Protein AF-A0A7J7QC15-F1 (afdb_monomer)

pLDDT: mean 82.68, std 16.4, range [40.5, 97.75]

Structure (mmCIF, N/CA/C/O back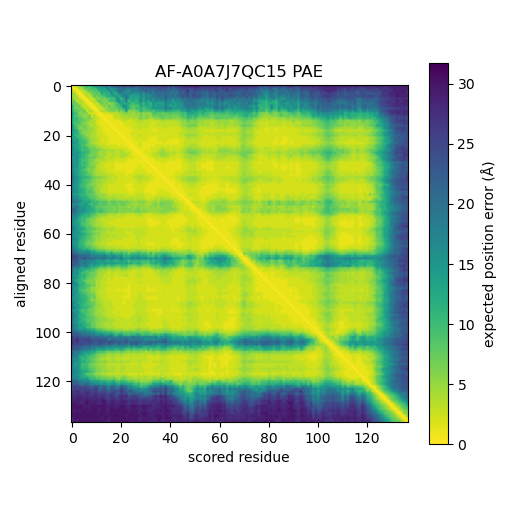bone):
data_AF-A0A7J7QC15-F1
#
_entry.id   AF-A0A7J7QC15-F1
#
loop_
_atom_site.group_PDB
_atom_site.id
_atom_site.type_symbol
_atom_site.label_atom_id
_atom_site.label_alt_id
_atom_site.label_comp_id
_atom_site.label_asym_id
_atom_site.label_entity_id
_atom_site.label_seq_id
_atom_site.pdbx_PDB_ins_code
_atom_site.Cartn_x
_atom_site.Cartn_y
_atom_site.Cartn_z
_atom_site.occupancy
_atom_site.B_iso_or_equiv
_atom_site.auth_seq_id
_atom_site.auth_comp_id
_atom_site.auth_asym_id
_atom_site.auth_atom_id
_atom_site.pdbx_PDB_model_num
ATOM 1 N N . MET A 1 1 ? 27.474 15.838 -19.235 1.00 55.75 1 MET A N 1
ATOM 2 C CA . MET A 1 1 ? 26.401 16.257 -18.312 1.00 55.75 1 MET A CA 1
ATOM 3 C C . MET A 1 1 ? 25.015 16.186 -18.951 1.00 55.75 1 MET A C 1
ATOM 5 O O . MET A 1 1 ? 24.322 15.242 -18.632 1.00 55.75 1 MET A O 1
ATOM 9 N N . LYS A 1 2 ? 24.629 17.023 -19.938 1.00 56.97 2 LYS A N 1
ATOM 10 C CA . LYS A 1 2 ? 23.263 16.965 -20.534 1.00 56.97 2 LYS A CA 1
ATOM 11 C C . LYS A 1 2 ? 22.820 15.598 -21.098 1.00 56.97 2 LYS A C 1
ATOM 13 O O . LYS A 1 2 ? 21.675 15.216 -20.922 1.00 56.97 2 LYS A O 1
ATOM 18 N N . LEU A 1 3 ? 23.717 14.856 -21.753 1.00 58.72 3 LEU A N 1
ATOM 19 C CA . LEU A 1 3 ? 23.387 13.553 -22.359 1.00 58.72 3 LEU A CA 1
ATOM 20 C C . LEU A 1 3 ? 23.114 12.440 -21.329 1.00 58.72 3 LEU A C 1
ATOM 22 O O . LEU A 1 3 ? 22.339 11.530 -21.604 1.00 58.72 3 LEU A O 1
ATOM 26 N N . GLU A 1 4 ? 23.744 12.501 -20.153 1.00 57.19 4 GLU A N 1
ATOM 27 C CA . GLU A 1 4 ? 23.549 11.506 -19.087 1.00 57.19 4 GLU A CA 1
ATOM 28 C C . GLU A 1 4 ? 22.229 11.746 -18.350 1.00 57.19 4 GLU A C 1
ATOM 30 O O . GLU A 1 4 ? 21.531 10.793 -18.006 1.00 57.19 4 GLU A O 1
ATOM 35 N N . ASP A 1 5 ? 21.856 13.014 -18.171 1.00 63.44 5 ASP A N 1
ATOM 36 C CA . ASP A 1 5 ? 20.593 13.409 -17.547 1.00 63.44 5 ASP A CA 1
ATOM 37 C C . ASP A 1 5 ? 19.388 13.044 -18.431 1.00 63.44 5 ASP A C 1
ATOM 39 O O . ASP A 1 5 ? 18.396 12.505 -17.939 1.00 63.44 5 ASP A O 1
ATOM 43 N N . ASP A 1 6 ? 19.497 13.238 -19.750 1.00 60.56 6 ASP A N 1
ATOM 44 C CA . ASP A 1 6 ? 18.448 12.863 -20.708 1.00 60.56 6 ASP A CA 1
ATOM 45 C C . ASP A 1 6 ? 18.224 11.341 -20.779 1.00 60.56 6 ASP A C 1
ATOM 47 O O . ASP A 1 6 ? 17.083 10.891 -20.925 1.00 60.56 6 ASP A O 1
ATOM 51 N N . ASN A 1 7 ? 19.285 10.534 -20.653 1.00 61.94 7 ASN A N 1
ATOM 52 C CA . ASN A 1 7 ? 19.161 9.075 -20.588 1.00 61.94 7 ASN A CA 1
ATOM 53 C C . ASN A 1 7 ? 18.510 8.622 -19.274 1.00 61.94 7 ASN A C 1
ATOM 55 O O . ASN A 1 7 ? 17.552 7.853 -19.319 1.00 61.94 7 ASN A O 1
ATOM 59 N N . LYS A 1 8 ? 18.924 9.173 -18.124 1.00 65.44 8 LYS A N 1
ATOM 60 C CA . LYS A 1 8 ? 18.290 8.875 -16.825 1.00 65.44 8 LYS A CA 1
ATOM 61 C C . LYS A 1 8 ? 16.797 9.210 -16.814 1.00 65.44 8 LYS A C 1
ATOM 63 O O . LYS A 1 8 ? 15.992 8.433 -16.305 1.00 65.44 8 LYS A O 1
ATOM 68 N N . LEU A 1 9 ? 16.408 10.337 -17.413 1.00 66.38 9 LEU A N 1
ATOM 69 C CA . LEU A 1 9 ? 15.003 10.742 -17.531 1.00 66.38 9 LEU A CA 1
ATOM 70 C C . LEU A 1 9 ? 14.189 9.799 -18.432 1.00 66.38 9 LEU A C 1
ATOM 72 O O . LEU A 1 9 ? 13.021 9.528 -18.142 1.00 66.38 9 LEU A O 1
ATOM 76 N N . LYS A 1 10 ? 14.776 9.296 -19.525 1.00 69.31 10 LYS A N 1
ATOM 77 C CA . LYS A 1 10 ? 14.133 8.296 -20.397 1.00 69.31 10 LYS A CA 1
ATOM 78 C C . LYS A 1 10 ? 13.965 6.951 -19.698 1.00 69.31 10 LYS A C 1
ATOM 80 O O . LYS A 1 10 ? 12.897 6.348 -19.822 1.00 69.31 10 LYS A O 1
ATOM 85 N N . ASP A 1 11 ? 14.969 6.517 -18.947 1.00 75.88 11 ASP A N 1
ATOM 86 C CA . ASP A 1 11 ? 14.922 5.267 -18.188 1.00 75.88 11 ASP A CA 1
ATOM 87 C C . ASP A 1 11 ? 13.858 5.341 -17.089 1.00 75.88 11 ASP A C 1
ATOM 89 O O . ASP A 1 11 ? 13.023 4.446 -16.971 1.00 75.88 11 ASP A O 1
ATOM 93 N N . GLN A 1 12 ? 13.787 6.463 -16.367 1.00 77.62 12 GLN A N 1
ATOM 94 C CA . GLN A 1 12 ? 12.780 6.672 -15.328 1.00 77.62 12 GLN A CA 1
ATOM 95 C C . GLN A 1 12 ? 11.351 6.666 -15.885 1.00 77.62 12 GLN A C 1
ATOM 97 O O . GLN A 1 12 ? 10.494 5.955 -15.367 1.00 77.62 12 GLN A O 1
ATOM 102 N N . ARG A 1 13 ? 11.104 7.370 -16.998 1.00 82.06 13 ARG A N 1
ATOM 103 C CA . ARG A 1 13 ? 9.798 7.327 -17.683 1.00 82.06 13 ARG A CA 1
ATOM 104 C C . ARG A 1 13 ? 9.441 5.924 -18.166 1.00 82.06 13 ARG A C 1
ATOM 106 O O . ARG A 1 13 ? 8.275 5.544 -18.142 1.00 82.06 13 ARG A O 1
ATOM 113 N N . SER A 1 14 ? 10.429 5.163 -18.627 1.00 84.81 14 SER A N 1
ATOM 114 C CA . SER A 1 14 ? 10.217 3.789 -19.086 1.00 84.81 14 SER A CA 1
ATOM 115 C C . SER A 1 14 ? 9.828 2.872 -17.926 1.00 84.81 14 SER A C 1
ATOM 117 O O . SER A 1 14 ? 8.877 2.104 -18.059 1.00 84.81 14 SER A O 1
ATOM 119 N N . LEU A 1 15 ? 10.485 3.009 -16.772 1.00 84.50 15 LEU A N 1
ATOM 120 C CA . LEU A 1 15 ? 10.129 2.285 -15.549 1.00 84.50 15 LEU A CA 1
ATOM 121 C C . LEU A 1 15 ? 8.732 2.663 -15.049 1.00 84.50 15 LEU A C 1
ATOM 123 O O . LEU A 1 15 ? 7.936 1.775 -14.750 1.00 84.50 15 LEU A O 1
ATOM 127 N N . ASP A 1 16 ? 8.388 3.950 -15.035 1.00 90.00 16 ASP A N 1
ATOM 128 C CA . ASP A 1 16 ? 7.048 4.405 -14.644 1.00 90.00 16 ASP A CA 1
ATOM 129 C C . ASP A 1 16 ? 5.958 3.821 -15.548 1.00 90.00 16 ASP A C 1
ATOM 131 O O . ASP A 1 16 ? 4.922 3.370 -15.059 1.00 90.00 16 ASP A O 1
ATOM 135 N N . ASN A 1 17 ? 6.203 3.746 -16.858 1.00 92.06 17 ASN A N 1
ATOM 136 C CA . ASN A 1 17 ? 5.271 3.120 -17.796 1.00 92.06 17 ASN A CA 1
ATOM 137 C C . ASN A 1 17 ? 5.069 1.625 -17.505 1.00 92.06 17 ASN A C 1
ATOM 139 O O . ASN A 1 17 ? 3.941 1.132 -17.592 1.00 92.06 17 ASN A O 1
ATOM 143 N N . ILE A 1 18 ? 6.136 0.902 -17.148 1.00 93.00 18 ILE A N 1
ATOM 144 C CA . ILE A 1 18 ? 6.043 -0.513 -16.761 1.00 93.00 18 ILE A CA 1
ATOM 145 C C . ILE A 1 18 ? 5.254 -0.647 -15.455 1.00 93.00 18 ILE A C 1
ATOM 147 O O . ILE A 1 18 ? 4.314 -1.436 -15.408 1.00 93.00 18 ILE A O 1
ATOM 151 N N . ARG A 1 19 ? 5.566 0.152 -14.426 1.00 95.06 19 ARG A N 1
ATOM 152 C CA . ARG A 1 19 ? 4.833 0.154 -13.146 1.00 95.06 19 ARG A CA 1
ATOM 153 C C . ARG A 1 19 ? 3.339 0.389 -13.365 1.00 95.06 19 ARG A C 1
ATOM 155 O O . ARG A 1 19 ? 2.517 -0.407 -12.916 1.00 95.06 19 ARG A O 1
ATOM 162 N N . ILE A 1 20 ? 2.985 1.412 -14.145 1.00 95.12 20 ILE A N 1
ATOM 163 C CA . ILE A 1 20 ? 1.588 1.767 -14.435 1.00 95.12 20 ILE A CA 1
ATOM 164 C C . ILE A 1 20 ? 0.847 0.624 -15.138 1.00 95.12 20 ILE A C 1
ATOM 166 O O . ILE A 1 20 ? -0.333 0.406 -14.848 1.00 95.12 20 ILE A O 1
ATOM 170 N N . LYS A 1 21 ? 1.516 -0.128 -16.024 1.00 94.62 21 LYS A N 1
ATOM 171 C CA . LYS A 1 21 ? 0.928 -1.300 -16.698 1.00 94.62 21 LYS A CA 1
ATOM 172 C C . LYS A 1 21 ? 0.456 -2.365 -15.701 1.00 94.62 21 LYS A C 1
ATOM 174 O O . LYS A 1 21 ? -0.563 -2.999 -15.955 1.00 94.62 21 LYS A O 1
ATOM 179 N N . TYR A 1 22 ? 1.158 -2.519 -14.582 1.00 95.62 22 TYR A N 1
ATOM 180 C CA . TYR A 1 22 ? 0.811 -3.442 -13.497 1.00 95.62 22 TYR A CA 1
ATOM 181 C C . TYR A 1 22 ? 0.036 -2.766 -12.357 1.00 95.62 22 TYR A C 1
ATOM 183 O O . TYR A 1 22 ? -0.077 -3.315 -11.270 1.00 95.62 22 TYR A O 1
ATOM 191 N N . GLY A 1 23 ? -0.496 -1.559 -12.579 1.00 96.69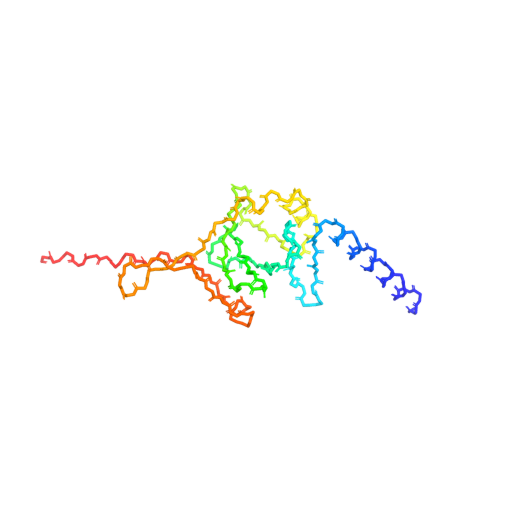 23 GLY A N 1
ATOM 192 C CA . GLY A 1 23 ? -1.270 -0.854 -11.560 1.00 96.69 23 GLY A CA 1
ATOM 193 C C . GLY A 1 23 ? -0.433 -0.324 -10.396 1.00 96.69 23 GLY A C 1
ATOM 194 O O . GLY A 1 23 ? -0.991 -0.053 -9.343 1.00 96.69 23 GLY A O 1
ATOM 195 N N . ILE A 1 24 ? 0.873 -0.137 -10.574 1.00 97.31 24 ILE A N 1
ATOM 196 C CA . ILE A 1 24 ? 1.784 0.389 -9.554 1.00 97.31 24 ILE A CA 1
ATOM 197 C C . ILE A 1 24 ? 2.146 1.837 -9.902 1.00 97.31 24 ILE A C 1
ATOM 199 O O . ILE A 1 24 ? 2.427 2.177 -11.054 1.00 97.31 24 ILE A O 1
ATOM 203 N N . LYS A 1 25 ? 2.162 2.711 -8.898 1.00 95.56 25 LYS A N 1
ATOM 204 C CA . LYS A 1 25 ? 2.709 4.070 -8.977 1.00 95.56 25 LYS A CA 1
ATOM 205 C C . LYS A 1 25 ? 3.712 4.282 -7.863 1.00 95.56 25 LYS A C 1
ATOM 207 O O . LYS A 1 25 ? 3.519 3.787 -6.757 1.00 95.56 25 LYS A O 1
ATOM 212 N N . ARG A 1 26 ? 4.738 5.080 -8.149 1.00 92.00 26 ARG A N 1
ATOM 213 C CA . ARG A 1 26 ? 5.686 5.555 -7.149 1.00 92.00 26 ARG A CA 1
ATOM 214 C C . ARG A 1 26 ? 5.758 7.078 -7.176 1.00 92.00 26 ARG A C 1
ATOM 216 O O . ARG A 1 26 ? 5.940 7.670 -8.237 1.00 92.00 26 ARG A O 1
ATOM 223 N N . GLY A 1 27 ? 5.579 7.699 -6.017 1.00 88.25 27 GLY A N 1
ATOM 224 C CA . GLY A 1 27 ? 5.768 9.130 -5.827 1.00 88.25 27 GLY A CA 1
ATOM 225 C C . GLY A 1 27 ? 7.246 9.516 -5.867 1.00 88.25 27 GLY A C 1
ATOM 226 O O . GLY A 1 27 ? 8.136 8.683 -5.693 1.00 88.25 27 GLY A O 1
ATOM 227 N N . LEU A 1 28 ? 7.521 10.807 -6.055 1.00 85.44 28 LEU A N 1
ATOM 228 C CA . LEU A 1 28 ? 8.884 11.349 -5.953 1.00 85.44 28 LEU A CA 1
ATOM 229 C C . LEU A 1 28 ? 9.466 11.212 -4.536 1.00 85.44 28 LEU A C 1
ATOM 231 O O . LEU A 1 28 ? 10.679 11.227 -4.363 1.00 85.44 28 LEU A O 1
ATOM 235 N N . ASP A 1 29 ? 8.597 11.061 -3.539 1.00 86.44 29 ASP A N 1
ATOM 236 C CA . ASP A 1 29 ? 8.915 10.780 -2.139 1.00 86.44 29 ASP A CA 1
ATOM 237 C C . ASP A 1 29 ? 9.122 9.280 -1.854 1.00 86.44 29 ASP A C 1
ATOM 239 O O . ASP A 1 29 ? 9.279 8.885 -0.702 1.00 86.44 29 ASP A O 1
ATOM 243 N N . GLY A 1 30 ? 9.113 8.435 -2.892 1.00 87.94 30 GLY A N 1
ATOM 244 C CA . GLY A 1 30 ? 9.299 6.989 -2.783 1.00 87.94 30 GLY A CA 1
ATOM 245 C C . GLY A 1 30 ? 8.046 6.216 -2.372 1.00 87.94 30 GLY A C 1
ATOM 246 O O . GLY A 1 30 ? 8.097 4.990 -2.316 1.00 87.94 30 GLY A O 1
ATOM 247 N N . ARG A 1 31 ? 6.914 6.887 -2.125 1.00 92.31 31 ARG A N 1
ATOM 248 C CA . ARG A 1 31 ? 5.679 6.220 -1.692 1.00 92.31 31 ARG A CA 1
ATOM 249 C C . ARG A 1 31 ? 5.041 5.431 -2.818 1.00 92.31 31 ARG A C 1
ATOM 251 O O . ARG A 1 31 ? 4.998 5.890 -3.958 1.00 92.31 31 ARG A O 1
ATOM 258 N N . VAL A 1 32 ? 4.501 4.268 -2.482 1.00 95.38 32 VAL A N 1
ATOM 259 C CA . VAL A 1 32 ? 3.886 3.359 -3.446 1.00 95.38 32 VAL A CA 1
ATOM 260 C C . VAL A 1 32 ? 2.369 3.482 -3.386 1.00 95.38 32 VAL A C 1
ATOM 262 O O . VAL A 1 32 ? 1.777 3.609 -2.313 1.00 95.38 32 VAL A O 1
ATOM 265 N N . GLN A 1 33 ? 1.735 3.446 -4.553 1.00 97.31 33 GLN A N 1
ATOM 266 C CA . GLN A 1 33 ? 0.292 3.301 -4.678 1.00 97.31 33 GLN A CA 1
ATOM 267 C C . GLN A 1 33 ? -0.035 2.138 -5.606 1.00 97.31 33 GLN A C 1
ATOM 269 O O . GLN A 1 33 ? 0.618 1.963 -6.638 1.00 97.31 33 GLN A O 1
ATOM 274 N N . LEU A 1 34 ? -1.081 1.392 -5.267 1.00 97.62 34 LEU A N 1
ATOM 275 C CA . LEU A 1 34 ? -1.599 0.293 -6.076 1.00 97.62 34 LEU A CA 1
ATOM 276 C C . LEU A 1 34 ? -2.973 0.650 -6.625 1.00 97.62 34 LEU A C 1
ATOM 278 O O . LEU A 1 34 ? -3.747 1.367 -5.991 1.00 97.62 34 LEU A O 1
ATOM 282 N N . ARG A 1 35 ? -3.284 0.161 -7.818 1.00 97.75 35 ARG A N 1
ATOM 283 C CA . ARG A 1 35 ? -4.583 0.344 -8.453 1.00 97.75 35 ARG A CA 1
ATOM 284 C C . ARG A 1 35 ? -5.445 -0.883 -8.202 1.00 97.75 35 ARG A C 1
ATOM 286 O O . ARG A 1 35 ? -5.115 -1.966 -8.671 1.00 97.75 35 ARG A O 1
ATOM 293 N N . ARG A 1 36 ? -6.575 -0.696 -7.527 1.00 96.62 36 ARG A N 1
ATOM 294 C CA . ARG A 1 36 ? -7.602 -1.733 -7.362 1.00 96.62 36 ARG A CA 1
ATOM 295 C C . ARG A 1 36 ? -8.235 -2.090 -8.702 1.00 96.62 36 ARG A C 1
ATOM 297 O O . ARG A 1 36 ? -8.245 -1.265 -9.626 1.00 96.62 36 ARG A O 1
ATOM 304 N N . ARG A 1 37 ? -8.883 -3.256 -8.787 1.00 95.25 37 ARG A N 1
ATOM 305 C CA . ARG A 1 37 ? -9.682 -3.647 -9.967 1.00 95.25 37 ARG A CA 1
ATOM 306 C C . ARG A 1 37 ? -10.818 -2.662 -10.256 1.00 95.25 37 ARG A C 1
ATOM 308 O O . ARG A 1 37 ? -11.149 -2.428 -11.414 1.00 95.25 37 ARG A O 1
ATOM 315 N N . SER A 1 38 ? -11.350 -2.006 -9.222 1.00 94.50 38 SER A N 1
ATOM 316 C CA . SER A 1 38 ? -12.330 -0.911 -9.339 1.00 94.50 38 SER A CA 1
ATOM 317 C C . SER A 1 38 ? -11.778 0.356 -10.017 1.00 94.50 38 SER A C 1
ATOM 319 O O . SER A 1 38 ? -12.538 1.252 -10.386 1.00 94.50 38 SER A O 1
ATOM 321 N N . GLY A 1 39 ? -10.455 0.458 -10.165 1.00 94.31 39 GLY A N 1
ATOM 322 C CA . GLY A 1 39 ? -9.753 1.604 -10.723 1.00 94.31 39 GLY A CA 1
ATOM 323 C C . GLY A 1 39 ? -9.345 2.667 -9.701 1.00 94.31 39 GLY A C 1
ATOM 324 O O . GLY A 1 39 ? -8.634 3.596 -10.101 1.00 94.31 39 GLY A O 1
ATOM 325 N N . THR A 1 40 ? -9.749 2.547 -8.428 1.00 95.44 40 THR A N 1
ATOM 326 C CA . THR A 1 40 ? -9.282 3.429 -7.345 1.00 95.44 40 THR A CA 1
ATOM 327 C C . THR A 1 40 ? -7.835 3.123 -6.971 1.00 95.44 40 THR A C 1
ATOM 329 O O . THR A 1 40 ? -7.338 2.018 -7.187 1.00 95.44 40 THR A O 1
ATOM 332 N N . TRP A 1 41 ? -7.140 4.128 -6.441 1.00 96.94 41 TRP A N 1
ATOM 333 C CA . TRP A 1 41 ? -5.772 3.972 -5.956 1.00 96.94 41 TRP A CA 1
ATOM 334 C C . TRP A 1 41 ? -5.774 3.795 -4.441 1.00 96.94 41 TRP A C 1
ATOM 336 O O . TRP A 1 41 ? -6.533 4.467 -3.738 1.00 96.94 41 TRP A O 1
ATOM 346 N N . VAL A 1 42 ? -4.914 2.916 -3.947 1.00 97.12 42 VAL A N 1
ATOM 347 C CA . VAL A 1 42 ? -4.647 2.725 -2.522 1.00 97.12 42 VAL A CA 1
ATOM 348 C C . VAL A 1 42 ? -3.198 3.103 -2.249 1.00 97.12 42 VAL A C 1
ATOM 350 O O . VAL A 1 42 ? -2.315 2.771 -3.039 1.00 97.12 42 VAL A O 1
ATOM 353 N N . SER A 1 43 ? -2.948 3.827 -1.164 1.00 97.00 43 SER A N 1
ATOM 354 C CA . SER A 1 43 ? -1.587 4.112 -0.702 1.00 97.00 43 SER A CA 1
ATOM 355 C C . SER A 1 43 ? -1.062 2.922 0.090 1.00 97.00 43 SER A C 1
ATOM 357 O O . SER A 1 43 ? -1.809 2.362 0.886 1.00 97.00 43 SER A O 1
ATOM 359 N N . VAL A 1 44 ? 0.206 2.564 -0.108 1.00 95.50 44 VAL A N 1
ATOM 360 C CA . VAL A 1 44 ? 0.848 1.409 0.534 1.00 95.50 44 VAL A CA 1
ATOM 361 C C . VAL A 1 44 ? 1.971 1.868 1.448 1.00 95.50 44 VAL A C 1
ATOM 363 O O . VAL A 1 44 ? 2.745 2.765 1.100 1.00 95.50 44 VAL A O 1
ATOM 366 N N . ARG A 1 45 ? 2.081 1.223 2.605 1.00 92.12 45 ARG A N 1
ATOM 367 C CA . ARG A 1 45 ? 3.214 1.364 3.521 1.00 92.12 45 ARG A CA 1
ATOM 368 C C . ARG A 1 45 ? 3.465 0.057 4.260 1.00 92.12 45 ARG A C 1
ATOM 370 O O . ARG A 1 45 ? 2.579 -0.783 4.354 1.00 92.12 45 ARG A O 1
ATOM 377 N N . LEU A 1 46 ? 4.653 -0.066 4.832 1.00 90.06 46 LEU A N 1
ATOM 378 C CA . LEU A 1 46 ? 4.935 -1.103 5.817 1.00 90.06 46 LEU A CA 1
ATOM 379 C C . LEU A 1 46 ? 4.340 -0.702 7.172 1.00 90.06 46 LEU A C 1
ATOM 381 O O . LEU A 1 46 ? 4.297 0.494 7.514 1.00 90.06 46 LEU A O 1
ATOM 385 N N . ASP A 1 47 ? 3.887 -1.696 7.925 1.00 85.81 47 ASP A N 1
ATOM 386 C CA . ASP A 1 47 ? 3.729 -1.559 9.367 1.00 85.81 47 ASP A CA 1
ATOM 387 C C . ASP A 1 47 ? 5.134 -1.569 9.999 1.00 85.81 47 ASP A C 1
ATOM 389 O O . ASP A 1 47 ? 5.973 -2.401 9.651 1.00 85.81 47 ASP A O 1
ATOM 393 N N . MET A 1 48 ? 5.441 -0.586 10.850 1.00 81.31 48 MET A N 1
ATOM 394 C CA . MET A 1 48 ? 6.777 -0.475 11.455 1.00 81.31 48 MET A CA 1
ATOM 395 C C . MET A 1 48 ? 6.907 -1.299 12.741 1.00 81.31 48 MET A C 1
ATOM 397 O O . MET A 1 48 ? 8.020 -1.445 13.246 1.00 81.31 48 MET A O 1
ATOM 401 N N . GLU A 1 49 ? 5.801 -1.815 13.278 1.00 81.69 49 GLU A N 1
ATOM 402 C CA . GLU A 1 49 ? 5.765 -2.632 14.493 1.00 81.69 49 GLU A CA 1
ATOM 403 C C . GLU A 1 49 ? 5.704 -4.128 14.173 1.00 81.69 49 GLU A C 1
ATOM 405 O O . GLU A 1 49 ? 6.298 -4.923 14.904 1.00 81.69 49 GLU A O 1
ATOM 410 N N . VAL A 1 50 ? 5.062 -4.512 13.062 1.00 80.69 50 VAL A N 1
ATOM 411 C CA . VAL A 1 50 ? 4.933 -5.919 12.648 1.00 80.69 50 VAL A CA 1
ATOM 412 C C . VAL A 1 50 ? 5.717 -6.214 11.366 1.00 80.69 50 VAL A C 1
ATOM 414 O O . VAL A 1 50 ? 5.325 -5.785 10.278 1.00 80.69 50 VAL A O 1
ATOM 417 N N . PRO A 1 51 ? 6.821 -6.983 11.459 1.00 80.44 51 PRO A N 1
ATOM 418 C CA . PRO A 1 51 ? 7.587 -7.409 10.295 1.00 80.44 51 PRO A CA 1
ATOM 419 C C . PRO A 1 51 ? 6.720 -8.161 9.282 1.00 80.44 51 PRO A C 1
ATOM 421 O O . PRO A 1 51 ? 5.972 -9.065 9.641 1.00 80.44 51 PRO A O 1
ATOM 424 N N . GLY A 1 52 ? 6.840 -7.794 8.006 1.00 80.94 52 GLY A N 1
ATOM 425 C CA . GLY A 1 52 ? 6.088 -8.425 6.918 1.00 80.94 52 GLY A CA 1
ATOM 426 C C . GLY A 1 52 ? 4.625 -7.982 6.797 1.00 80.94 52 GLY A C 1
ATOM 427 O O . GLY A 1 52 ? 3.973 -8.380 5.831 1.00 80.94 52 GLY A O 1
ATOM 428 N N . ALA A 1 53 ? 4.111 -7.140 7.701 1.00 88.12 53 ALA A N 1
ATOM 429 C CA . ALA A 1 53 ? 2.776 -6.565 7.574 1.00 88.12 53 ALA A CA 1
ATOM 430 C C . ALA A 1 53 ? 2.787 -5.294 6.715 1.00 88.12 53 ALA A C 1
ATOM 432 O O . ALA A 1 53 ? 3.647 -4.411 6.826 1.00 88.12 53 ALA A O 1
ATOM 433 N N . ILE A 1 54 ? 1.794 -5.204 5.838 1.00 92.44 54 ILE A N 1
ATOM 434 C CA . ILE A 1 54 ? 1.598 -4.098 4.908 1.00 92.44 54 ILE A CA 1
ATOM 435 C C . ILE A 1 54 ? 0.259 -3.449 5.209 1.00 92.44 54 ILE A C 1
ATOM 437 O O . ILE A 1 54 ? -0.753 -4.125 5.358 1.00 92.44 54 ILE A O 1
ATOM 441 N N . LEU A 1 55 ? 0.245 -2.121 5.250 1.00 94.44 55 LEU A N 1
ATOM 442 C CA . LEU A 1 55 ? -0.975 -1.342 5.393 1.00 94.44 55 LEU A CA 1
ATOM 443 C C . LEU A 1 55 ? -1.338 -0.705 4.055 1.00 94.44 55 LEU A C 1
ATOM 445 O O . LEU A 1 55 ? -0.486 -0.124 3.368 1.00 94.44 55 LEU A O 1
ATOM 449 N N . LEU A 1 56 ? -2.623 -0.761 3.718 1.00 96.19 56 LEU A N 1
ATOM 450 C CA . LEU A 1 56 ? -3.199 -0.149 2.528 1.00 96.19 56 LEU A CA 1
ATOM 451 C C . LEU A 1 56 ? -4.303 0.825 2.925 1.00 96.19 56 LEU A C 1
ATOM 453 O O . LEU A 1 56 ? -5.167 0.491 3.728 1.00 96.19 56 LEU A O 1
ATOM 457 N N . ARG A 1 57 ? -4.306 2.022 2.336 1.00 97.25 57 ARG A N 1
ATOM 458 C CA . ARG A 1 57 ? -5.332 3.047 2.582 1.00 97.25 57 ARG A CA 1
ATOM 459 C C . ARG A 1 57 ? -6.030 3.436 1.294 1.00 97.25 57 ARG A C 1
ATOM 461 O O . ARG A 1 57 ? -5.392 3.954 0.375 1.00 97.25 57 ARG A O 1
ATOM 468 N N . ASP A 1 58 ? -7.340 3.230 1.232 1.00 96.94 58 ASP A N 1
ATOM 469 C CA . ASP A 1 58 ? -8.145 3.592 0.066 1.00 96.94 58 ASP A CA 1
ATOM 470 C C . ASP A 1 58 ? -8.264 5.114 -0.065 1.00 96.94 58 ASP A C 1
ATOM 472 O O . ASP A 1 58 ? -8.697 5.811 0.852 1.00 96.94 58 ASP A O 1
ATOM 476 N N . SER A 1 59 ? -7.854 5.652 -1.217 1.00 94.69 59 SER A N 1
ATOM 477 C CA . SER A 1 59 ? -7.854 7.102 -1.447 1.00 94.69 59 SER A CA 1
ATOM 478 C C . SER A 1 59 ? -9.249 7.725 -1.487 1.00 94.69 59 SER A C 1
ATOM 480 O O . SER A 1 59 ? -9.368 8.936 -1.299 1.00 94.69 59 SER A O 1
ATOM 482 N N . LYS A 1 60 ? -10.290 6.926 -1.739 1.00 95.19 60 LYS A N 1
ATOM 483 C CA . LYS A 1 60 ? -11.672 7.388 -1.871 1.00 95.19 60 LYS A CA 1
ATOM 484 C C . LYS A 1 60 ? -12.469 7.192 -0.587 1.00 95.19 60 LYS A C 1
ATOM 486 O O . LYS A 1 60 ? -13.246 8.076 -0.240 1.00 95.19 60 LYS A O 1
ATOM 491 N N . THR A 1 61 ? -12.337 6.041 0.071 1.00 95.88 61 THR A N 1
ATOM 492 C CA . THR A 1 61 ? -13.123 5.723 1.281 1.00 95.88 61 THR A CA 1
ATOM 493 C C . THR A 1 61 ? -12.376 5.983 2.582 1.00 95.88 61 THR A C 1
ATOM 495 O O . THR A 1 61 ? -12.989 5.918 3.645 1.00 95.88 61 THR A O 1
ATOM 498 N N . GLU A 1 62 ? -11.073 6.263 2.500 1.00 96.50 62 GLU A N 1
ATOM 499 C CA . GLU A 1 62 ? -10.157 6.454 3.632 1.00 96.50 62 GLU A CA 1
ATOM 500 C C . GLU A 1 62 ? -9.958 5.214 4.510 1.00 96.50 62 GLU A C 1
ATOM 502 O O . GLU A 1 62 ? -9.202 5.263 5.475 1.00 96.50 62 GLU A O 1
ATOM 507 N N . GLN A 1 63 ? -10.604 4.103 4.160 1.00 96.50 63 GLN A N 1
ATOM 508 C CA . GLN A 1 63 ? -10.533 2.842 4.880 1.00 96.50 63 GLN A CA 1
ATOM 509 C C . GLN A 1 63 ? -9.134 2.239 4.811 1.00 96.50 63 GLN A C 1
ATOM 511 O O . GLN A 1 63 ? -8.490 2.264 3.754 1.00 96.50 63 GLN A O 1
ATOM 516 N N . VAL A 1 64 ? -8.709 1.669 5.934 1.00 95.75 64 VAL A N 1
ATOM 517 C CA . VAL A 1 64 ? -7.424 0.996 6.080 1.00 95.75 64 VAL A CA 1
ATOM 518 C C . VAL A 1 64 ? -7.618 -0.518 6.090 1.00 95.75 64 VAL A C 1
ATOM 520 O O . VAL A 1 64 ? -8.589 -1.050 6.637 1.00 95.75 64 VAL A O 1
ATOM 523 N N . TYR A 1 65 ? -6.678 -1.193 5.446 1.00 95.56 65 TYR A N 1
ATOM 524 C CA . TYR A 1 65 ? -6.598 -2.636 5.320 1.00 95.56 65 TYR A CA 1
ATOM 525 C C . TYR A 1 65 ? -5.184 -3.089 5.685 1.00 95.56 65 TYR A C 1
ATOM 527 O O . TYR A 1 65 ? -4.219 -2.357 5.448 1.00 95.56 65 TYR A O 1
ATOM 535 N N . ALA A 1 66 ? -5.075 -4.290 6.231 1.00 93.44 66 ALA A N 1
ATOM 536 C CA . ALA A 1 66 ? -3.831 -5.014 6.409 1.00 93.44 66 ALA A CA 1
ATOM 537 C C . ALA A 1 66 ? -3.674 -6.053 5.293 1.00 93.44 66 ALA A C 1
ATOM 539 O O . ALA A 1 66 ? -4.654 -6.600 4.787 1.00 93.44 66 ALA A O 1
ATOM 540 N N . LEU A 1 67 ? -2.431 -6.320 4.927 1.00 92.06 67 LEU A N 1
ATOM 541 C CA . LEU A 1 67 ? -2.024 -7.435 4.091 1.00 92.06 67 LEU A CA 1
ATOM 542 C C . LEU A 1 67 ? -0.824 -8.083 4.775 1.00 92.06 67 LEU A C 1
ATOM 544 O O . LEU A 1 67 ? 0.208 -7.437 4.974 1.00 92.06 67 LEU A O 1
ATOM 548 N N . GLU A 1 68 ? -0.979 -9.341 5.157 1.00 84.75 68 GLU A N 1
ATOM 549 C CA . GLU A 1 68 ? 0.088 -10.125 5.767 1.00 84.75 68 GLU A CA 1
ATOM 550 C C . GLU A 1 68 ? 0.879 -10.842 4.677 1.00 84.75 68 GLU A C 1
ATOM 552 O O . GLU A 1 68 ? 0.325 -11.290 3.673 1.00 84.75 68 GLU A O 1
ATOM 557 N N . THR A 1 69 ? 2.197 -10.918 4.845 1.00 79.94 69 THR A N 1
ATOM 558 C CA . THR A 1 69 ? 3.050 -11.671 3.927 1.00 79.94 69 THR A CA 1
ATOM 559 C C . THR A 1 69 ? 3.539 -12.934 4.621 1.00 79.94 69 THR A C 1
ATOM 561 O O . THR A 1 69 ? 4.418 -12.889 5.477 1.00 79.94 69 THR A O 1
ATOM 564 N N . ASP A 1 70 ? 2.994 -14.084 4.228 1.00 68.25 70 ASP A N 1
ATOM 565 C CA . ASP A 1 70 ? 3.281 -15.377 4.874 1.00 68.25 70 ASP A CA 1
ATOM 566 C C . ASP A 1 70 ? 4.763 -15.79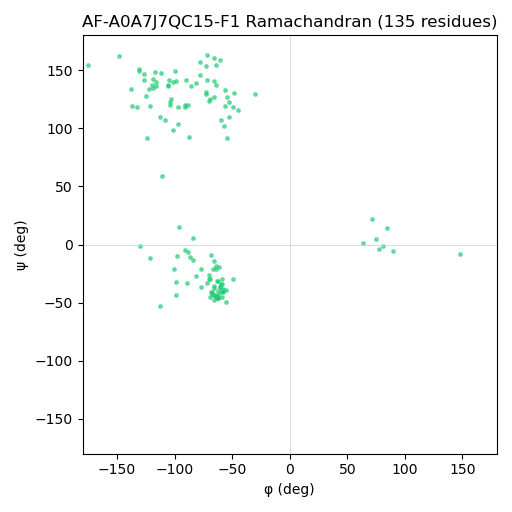5 4.808 1.00 68.25 70 ASP A C 1
ATOM 568 O O . ASP A 1 70 ? 5.223 -16.656 5.558 1.00 68.25 70 ASP A O 1
ATOM 572 N N . SER A 1 71 ? 5.529 -15.214 3.880 1.00 63.78 71 SER A N 1
ATOM 573 C CA . SER A 1 71 ? 6.863 -15.694 3.506 1.00 63.78 71 SER A CA 1
ATOM 574 C C . SER A 1 71 ? 7.963 -14.630 3.480 1.00 63.78 71 SER A C 1
ATOM 576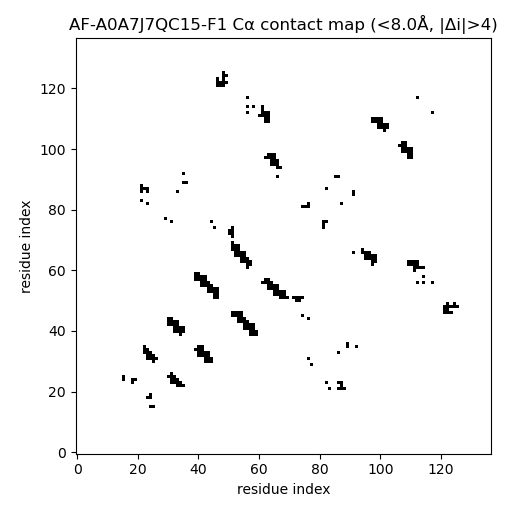 O O . SER A 1 71 ? 9.109 -14.965 3.174 1.00 63.78 71 SER A O 1
ATOM 578 N N . LEU A 1 72 ? 7.657 -13.359 3.769 1.00 68.50 72 LEU A N 1
ATOM 579 C CA . LEU A 1 72 ? 8.626 -12.260 3.673 1.00 68.50 72 LEU A CA 1
ATOM 580 C C . LEU A 1 72 ? 8.756 -11.513 5.007 1.00 68.50 72 LEU A C 1
ATOM 582 O O . LEU A 1 72 ? 8.075 -10.517 5.230 1.00 68.50 72 LEU A O 1
ATOM 586 N N . PRO A 1 73 ? 9.697 -11.918 5.880 1.00 66.50 73 PRO A N 1
ATOM 587 C CA . PRO A 1 73 ? 9.920 -11.226 7.152 1.00 66.50 73 PRO A CA 1
ATOM 588 C C . PRO A 1 73 ? 10.414 -9.783 6.965 1.00 66.50 73 PRO A C 1
ATOM 590 O O . PRO A 1 73 ? 10.346 -8.979 7.892 1.00 66.50 73 PRO A O 1
ATOM 593 N N . GLN A 1 74 ? 10.930 -9.446 5.779 1.00 72.94 74 GLN A N 1
ATOM 594 C CA . GLN A 1 74 ? 11.291 -8.087 5.393 1.00 72.94 74 GLN A CA 1
ATOM 595 C C . GLN A 1 74 ? 10.833 -7.827 3.962 1.00 72.94 74 GLN A C 1
ATOM 597 O O . GLN A 1 74 ? 11.280 -8.488 3.024 1.00 72.94 74 GLN A O 1
ATOM 602 N N . VAL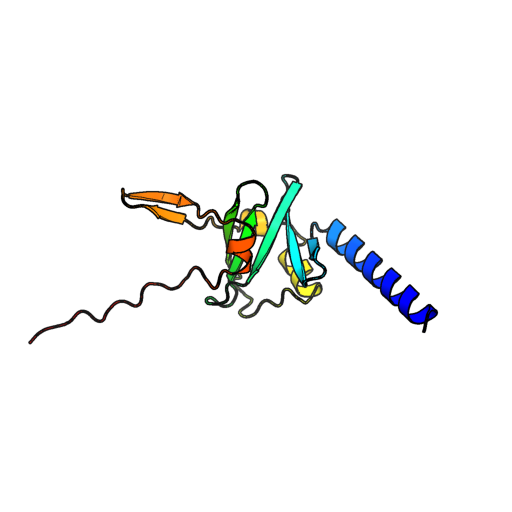 A 1 75 ? 9.951 -6.847 3.805 1.00 84.81 75 VAL A N 1
ATOM 603 C CA . VAL A 1 75 ? 9.500 -6.354 2.505 1.00 84.81 75 VAL A CA 1
ATOM 604 C C . VAL A 1 75 ? 10.201 -5.028 2.242 1.00 84.81 75 VAL A C 1
ATOM 606 O O . VAL A 1 75 ? 10.063 -4.094 3.026 1.00 84.81 75 VAL A O 1
ATOM 609 N N . ASP A 1 76 ? 10.934 -4.929 1.135 1.00 87.75 76 ASP A N 1
ATOM 610 C CA . ASP A 1 76 ? 11.505 -3.663 0.675 1.00 87.75 76 ASP A CA 1
ATOM 611 C C . ASP A 1 76 ? 10.657 -3.081 -0.461 1.00 87.75 76 ASP A C 1
ATOM 613 O O . ASP A 1 76 ? 10.801 -3.443 -1.627 1.00 87.75 76 ASP A O 1
ATOM 617 N N . LEU A 1 77 ? 9.776 -2.137 -0.121 1.00 90.38 77 LEU A N 1
ATOM 618 C CA . LEU A 1 77 ? 8.956 -1.425 -1.108 1.00 90.38 77 LEU A CA 1
ATOM 619 C C . LEU A 1 77 ? 9.782 -0.495 -2.009 1.00 90.38 77 LEU A C 1
ATOM 621 O O . LEU A 1 77 ? 9.244 0.052 -2.974 1.00 90.38 77 LEU A O 1
ATOM 625 N N . SER A 1 78 ? 11.068 -0.280 -1.709 1.00 89.62 78 SER A N 1
ATOM 626 C CA . SER A 1 78 ? 11.957 0.506 -2.554 1.00 89.62 78 SER A CA 1
ATOM 627 C C . SER A 1 78 ? 12.439 -0.269 -3.785 1.00 89.62 78 SER A C 1
ATOM 629 O O . SER A 1 78 ? 12.724 0.369 -4.803 1.00 89.62 78 SER A O 1
ATOM 631 N N . ASP A 1 79 ? 12.394 -1.603 -3.767 1.00 91.25 79 ASP A N 1
ATOM 632 C CA . ASP A 1 79 ? 12.756 -2.463 -4.894 1.00 91.25 79 ASP A CA 1
ATOM 633 C C . ASP A 1 79 ? 11.538 -2.770 -5.783 1.00 91.25 79 ASP A C 1
ATOM 635 O O . ASP A 1 79 ? 10.539 -3.350 -5.355 1.00 91.25 79 ASP A O 1
ATOM 639 N N . ASP A 1 80 ? 11.615 -2.392 -7.059 1.00 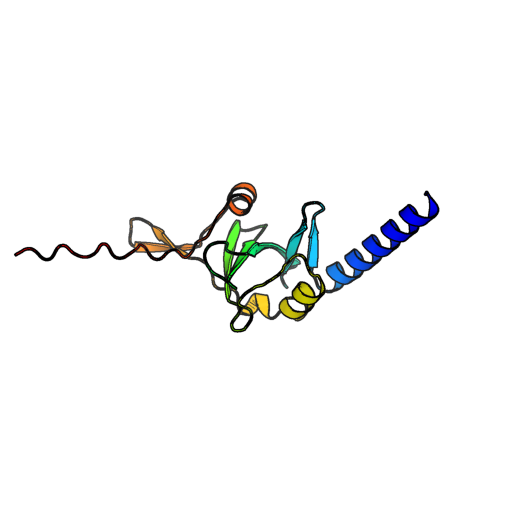90.88 80 ASP A N 1
ATOM 640 C CA . ASP A 1 80 ? 10.557 -2.689 -8.028 1.00 90.88 80 ASP A CA 1
ATOM 641 C C . ASP A 1 80 ? 10.364 -4.189 -8.256 1.00 90.88 80 ASP A C 1
ATOM 643 O O . ASP A 1 80 ? 9.243 -4.608 -8.540 1.00 90.88 80 ASP A O 1
ATOM 647 N N . TYR A 1 81 ? 11.415 -5.004 -8.143 1.00 90.56 81 TYR A N 1
ATOM 648 C CA . TYR A 1 81 ? 11.284 -6.451 -8.288 1.00 90.56 81 TYR A CA 1
ATOM 649 C C . TYR A 1 81 ? 10.362 -7.024 -7.207 1.00 90.56 81 TYR A C 1
ATOM 651 O O . TYR A 1 81 ? 9.461 -7.801 -7.521 1.00 90.56 81 TYR A O 1
ATOM 659 N N . VAL A 1 82 ? 10.527 -6.571 -5.959 1.00 90.38 82 VAL A N 1
ATOM 660 C CA . VAL A 1 82 ? 9.650 -6.928 -4.835 1.00 90.38 82 VAL A CA 1
ATOM 661 C C . VAL A 1 82 ? 8.225 -6.439 -5.097 1.00 90.38 82 VAL A C 1
ATOM 663 O O . VAL A 1 82 ? 7.285 -7.221 -4.973 1.00 90.38 82 VAL A O 1
ATOM 666 N N . LEU A 1 83 ? 8.047 -5.192 -5.551 1.00 92.38 83 LEU A N 1
ATOM 667 C CA . LEU A 1 83 ? 6.714 -4.671 -5.883 1.00 92.38 83 LEU A CA 1
ATOM 668 C C . LEU A 1 83 ? 6.013 -5.494 -6.968 1.00 92.38 83 LEU A C 1
ATOM 670 O O . LEU A 1 83 ? 4.829 -5.801 -6.837 1.00 92.38 83 LEU A O 1
ATOM 674 N N . PHE A 1 84 ? 6.720 -5.854 -8.041 1.00 93.75 84 PHE A N 1
ATOM 675 C CA . PHE A 1 84 ? 6.140 -6.668 -9.106 1.00 93.75 84 PHE A CA 1
ATOM 676 C C . PHE A 1 84 ? 5.823 -8.080 -8.625 1.00 93.75 84 PHE A C 1
ATOM 678 O O . PHE A 1 84 ? 4.744 -8.580 -8.922 1.00 93.75 84 PHE A O 1
ATOM 685 N N . MET A 1 85 ? 6.723 -8.700 -7.864 1.00 91.69 85 MET A N 1
ATOM 686 C CA . MET A 1 85 ? 6.507 -10.033 -7.304 1.00 91.69 85 MET A CA 1
ATOM 687 C C . MET A 1 85 ? 5.252 -10.088 -6.425 1.00 91.69 85 MET A C 1
ATOM 689 O O . MET A 1 85 ? 4.538 -11.081 -6.467 1.00 91.69 85 MET A O 1
ATOM 693 N N . MET A 1 86 ? 4.985 -9.034 -5.652 1.00 91.06 86 MET A N 1
ATOM 694 C CA . MET A 1 86 ? 3.890 -9.019 -4.679 1.00 91.06 86 MET A CA 1
ATOM 695 C C . MET A 1 86 ? 2.555 -8.533 -5.239 1.00 91.06 86 MET A C 1
ATOM 697 O O . MET A 1 86 ? 1.508 -8.959 -4.765 1.00 91.06 86 MET A O 1
ATOM 701 N N . PHE A 1 87 ? 2.570 -7.600 -6.195 1.00 94.69 87 PHE A N 1
ATOM 702 C CA . PHE A 1 87 ? 1.354 -6.865 -6.559 1.00 94.69 87 PHE A CA 1
ATOM 703 C C . PHE A 1 87 ? 0.939 -6.989 -8.025 1.00 94.69 87 PHE A C 1
ATOM 705 O O . PHE A 1 87 ? -0.173 -6.580 -8.367 1.00 94.69 87 PHE A O 1
ATOM 712 N N . ALA A 1 88 ? 1.792 -7.525 -8.906 1.00 94.06 88 ALA A N 1
ATOM 713 C CA . ALA A 1 88 ? 1.526 -7.505 -10.346 1.00 94.06 88 ALA A CA 1
ATOM 714 C C . ALA A 1 88 ? 0.375 -8.422 -10.786 1.00 94.06 88 ALA A C 1
ATOM 716 O O . ALA A 1 88 ? -0.235 -8.158 -11.825 1.00 94.06 88 ALA A O 1
ATOM 717 N N . ASP A 1 89 ? 0.085 -9.486 -10.034 1.00 93.94 89 ASP A N 1
ATOM 718 C CA . ASP A 1 89 ? -1.002 -10.426 -10.334 1.00 93.94 89 ASP A CA 1
ATOM 719 C C . ASP A 1 89 ? -2.375 -9.967 -9.808 1.00 93.94 89 ASP A C 1
ATOM 721 O O . ASP A 1 89 ? -3.410 -10.494 -10.220 1.00 93.94 89 ASP A O 1
ATOM 725 N N . GLY A 1 90 ? -2.394 -8.954 -8.937 1.00 94.50 90 GLY A N 1
ATOM 726 C CA . GLY A 1 90 ? -3.602 -8.422 -8.320 1.00 94.50 90 GLY A CA 1
ATOM 727 C C . GLY A 1 90 ? -4.220 -9.290 -7.217 1.00 94.50 90 GLY A C 1
ATOM 728 O O . GLY A 1 90 ? -5.289 -8.913 -6.738 1.00 94.50 90 GLY A O 1
ATOM 729 N N . GLN A 1 91 ? -3.600 -10.410 -6.814 1.00 93.94 91 GLN A N 1
ATOM 730 C CA . GLN A 1 91 ? -4.117 -11.286 -5.744 1.00 93.94 91 GLN A CA 1
ATOM 731 C C . GLN A 1 91 ? -4.197 -10.571 -4.397 1.00 93.94 91 GLN A C 1
ATOM 733 O O . GLN A 1 91 ? -5.150 -10.774 -3.655 1.00 93.94 91 GLN A O 1
ATOM 738 N N . TRP A 1 92 ? -3.294 -9.617 -4.161 1.00 94.00 92 TRP A N 1
ATOM 739 C CA . TRP A 1 92 ? -3.301 -8.777 -2.965 1.00 94.00 92 TRP A CA 1
ATOM 740 C C . TRP A 1 92 ? -4.662 -8.144 -2.650 1.00 94.00 92 TRP A C 1
ATOM 742 O O . TRP A 1 92 ? -4.926 -7.889 -1.485 1.00 94.00 92 TRP A O 1
ATOM 752 N N . GLU A 1 93 ? -5.523 -7.856 -3.643 1.00 95.69 93 GLU A N 1
ATOM 753 C CA . GLU A 1 93 ? -6.841 -7.259 -3.380 1.00 95.69 93 GLU A CA 1
ATOM 754 C C . GLU A 1 93 ? -7.800 -8.239 -2.685 1.00 95.69 93 GLU A C 1
ATOM 756 O O . GLU A 1 93 ? -8.674 -7.796 -1.938 1.00 95.69 93 GLU A O 1
ATOM 761 N N . ASP A 1 94 ? -7.641 -9.538 -2.935 1.00 94.56 94 ASP A N 1
ATOM 762 C CA . ASP A 1 94 ? -8.432 -10.609 -2.324 1.00 94.56 94 ASP A CA 1
ATOM 763 C C . ASP A 1 94 ? -7.921 -10.963 -0.915 1.00 94.56 94 ASP A C 1
ATOM 765 O O . ASP A 1 94 ? -8.715 -11.348 -0.060 1.00 94.56 94 ASP A O 1
ATOM 769 N N . ASP A 1 95 ? -6.629 -10.741 -0.660 1.00 92.94 95 ASP A N 1
ATOM 770 C CA . ASP A 1 95 ? -5.961 -11.042 0.615 1.00 92.94 95 ASP A CA 1
ATOM 771 C C . ASP A 1 95 ? -6.025 -9.882 1.634 1.00 92.94 95 ASP A C 1
ATOM 773 O O . ASP A 1 95 ? -5.614 -10.020 2.788 1.00 92.94 95 ASP A O 1
ATOM 777 N N . MET A 1 96 ? -6.543 -8.713 1.234 1.00 94.00 96 MET A N 1
ATOM 778 C CA . MET A 1 96 ? -6.691 -7.571 2.140 1.00 94.00 96 MET A CA 1
ATOM 779 C C . MET A 1 96 ? -7.696 -7.862 3.254 1.00 94.00 96 MET A C 1
ATOM 781 O O . MET A 1 96 ? -8.876 -8.111 3.005 1.00 94.00 96 MET A O 1
ATOM 785 N N . THR A 1 97 ? -7.262 -7.665 4.493 1.00 94.00 97 THR A N 1
ATOM 786 C CA . THR A 1 97 ? -8.118 -7.752 5.676 1.00 94.00 97 THR A CA 1
ATOM 787 C C . THR A 1 97 ? -8.463 -6.344 6.169 1.00 94.00 97 THR A C 1
ATOM 789 O O . THR A 1 97 ? -7.556 -5.535 6.371 1.00 94.00 97 THR A O 1
ATOM 792 N N . PRO A 1 98 ? -9.749 -5.980 6.337 1.00 94.31 98 PRO A N 1
ATOM 793 C CA . PRO A 1 98 ? -10.113 -4.683 6.897 1.00 94.31 98 PRO A CA 1
ATOM 794 C C . PRO A 1 98 ? -9.616 -4.580 8.339 1.00 94.31 98 PRO A C 1
ATOM 796 O O . PRO A 1 98 ? -9.753 -5.519 9.118 1.00 94.31 98 PRO A O 1
ATOM 799 N N . ILE A 1 99 ? -9.055 -3.429 8.703 1.00 91.44 99 ILE A N 1
ATOM 800 C CA . ILE A 1 99 ? -8.684 -3.178 10.094 1.00 91.44 99 ILE A CA 1
ATOM 801 C C . ILE A 1 99 ? -9.891 -2.586 10.796 1.00 91.44 99 ILE A C 1
ATOM 803 O O . ILE A 1 99 ? -10.369 -1.523 10.402 1.00 91.44 99 ILE A O 1
ATOM 807 N N . GLU A 1 100 ? -10.367 -3.259 11.833 1.00 91.31 100 GLU A N 1
ATOM 808 C CA . GLU A 1 100 ? -11.547 -2.865 12.595 1.00 91.31 100 GLU A CA 1
ATOM 809 C C . GLU A 1 100 ? -11.174 -2.559 14.047 1.00 91.31 100 GLU A C 1
ATOM 811 O O . GLU A 1 100 ? -10.238 -3.137 14.599 1.00 91.31 100 GLU A O 1
ATOM 816 N N . PHE A 1 101 ? -11.902 -1.632 14.660 1.00 83.75 101 PHE A N 1
ATOM 817 C CA . PHE A 1 101 ? -11.806 -1.312 16.079 1.00 83.75 101 PHE A CA 1
ATOM 818 C C . PHE A 1 101 ? -13.208 -1.284 16.686 1.00 83.75 101 PHE A C 1
ATOM 820 O O . PHE A 1 101 ? -14.193 -1.005 16.002 1.00 83.75 101 PHE A O 1
ATOM 827 N N . GLU A 1 102 ? -13.303 -1.600 17.972 1.00 82.88 102 GLU A N 1
ATOM 828 C CA . GLU A 1 102 ? -14.562 -1.559 18.707 1.00 82.88 102 GLU A CA 1
ATOM 829 C C . GLU A 1 102 ? -14.718 -0.173 19.343 1.00 82.88 102 GLU A C 1
ATOM 831 O O . GLU A 1 102 ? -13.884 0.246 20.146 1.00 82.88 102 GLU A O 1
ATOM 836 N N . GLU A 1 103 ? -15.765 0.562 18.962 1.00 77.06 103 GLU A N 1
ATOM 837 C CA . GLU A 1 103 ? -16.138 1.788 19.675 1.00 77.06 103 GLU A CA 1
ATOM 838 C C .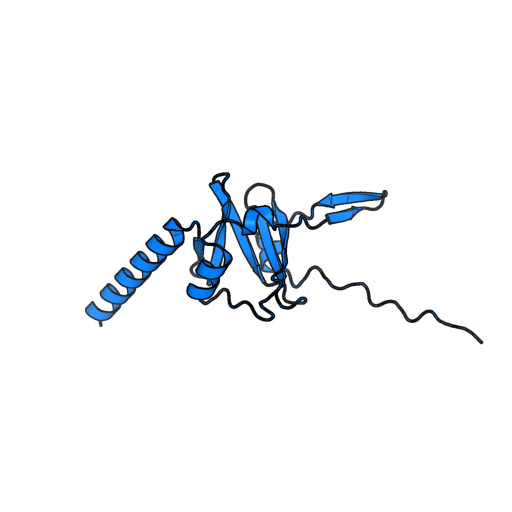 GLU A 1 103 ? -16.876 1.462 20.980 1.00 77.06 103 GLU A C 1
ATOM 840 O O . GLU A 1 103 ? -17.506 0.406 21.113 1.00 77.06 103 GLU A O 1
ATOM 845 N N . ASP A 1 104 ? -16.845 2.412 21.923 1.00 60.50 104 ASP A N 1
ATOM 846 C CA . ASP A 1 104 ? -17.591 2.376 23.184 1.00 60.50 104 ASP A CA 1
ATOM 847 C C . ASP A 1 104 ? -19.096 2.167 22.916 1.00 60.50 104 ASP A C 1
ATOM 849 O O . ASP A 1 104 ? -19.862 3.105 22.687 1.00 60.50 104 ASP A O 1
ATOM 853 N N . GLY A 1 105 ? -19.526 0.905 22.907 1.00 68.88 105 GLY A N 1
ATOM 854 C CA . GLY A 1 105 ? -20.863 0.506 22.456 1.00 68.88 105 GLY A CA 1
ATOM 855 C C . GLY A 1 105 ? -20.936 -0.873 21.798 1.00 68.88 105 GLY A C 1
ATOM 856 O O . GLY A 1 105 ? -22.040 -1.366 21.564 1.00 68.88 105 GLY A O 1
ATOM 857 N N . GLY A 1 106 ? -19.795 -1.510 21.532 1.00 75.25 106 GLY A N 1
ATOM 858 C CA . GLY A 1 106 ? -19.730 -2.904 21.090 1.00 75.25 106 GLY A CA 1
ATOM 859 C C . GLY A 1 106 ? -19.901 -3.110 19.586 1.00 75.25 106 GLY A C 1
ATOM 860 O O . GLY A 1 106 ? -20.196 -4.213 19.124 1.00 75.25 106 GLY A O 1
ATOM 861 N N . LYS A 1 107 ? -19.792 -2.031 18.806 1.00 81.44 107 LYS A N 1
ATOM 862 C CA . LYS A 1 107 ? -19.904 -2.072 17.351 1.00 81.44 107 LYS A CA 1
ATOM 863 C C . LYS A 1 107 ? -18.507 -1.955 16.750 1.00 81.44 107 LYS A C 1
ATOM 865 O O . LYS A 1 107 ? -17.833 -0.951 16.961 1.00 81.44 107 LYS A O 1
ATOM 870 N N . ALA A 1 108 ? -18.109 -2.969 15.986 1.00 84.94 108 ALA A N 1
ATOM 871 C CA . ALA A 1 108 ? -16.898 -2.916 15.183 1.00 84.94 108 ALA A CA 1
ATOM 872 C C . ALA A 1 108 ? -17.080 -1.912 14.032 1.00 84.94 108 ALA A C 1
ATOM 874 O O . ALA A 1 108 ? -18.043 -2.001 13.258 1.00 84.94 108 ALA A O 1
ATOM 875 N N . GLU A 1 109 ? -16.170 -0.947 13.928 1.00 90.00 109 GLU A N 1
ATOM 876 C CA . GLU A 1 109 ? -16.069 -0.028 12.800 1.00 90.00 109 GLU A CA 1
ATOM 877 C C . GLU A 1 109 ? -14.713 -0.178 12.114 1.00 90.00 109 GLU A C 1
ATOM 879 O O . GLU A 1 109 ? -13.681 -0.370 12.753 1.00 90.00 109 GLU A O 1
ATOM 884 N N . GLN A 1 110 ? -14.703 -0.078 10.784 1.00 93.31 110 GLN A N 1
ATOM 885 C CA . GLN A 1 110 ? -13.456 -0.127 10.034 1.00 93.31 110 GLN A CA 1
ATOM 886 C C . GLN A 1 110 ? -12.670 1.175 10.216 1.00 93.31 110 GLN A C 1
ATOM 888 O O . GLN A 1 110 ? -13.204 2.268 9.992 1.00 93.31 110 GLN A O 1
ATOM 893 N N . LEU A 1 111 ? -11.381 1.046 10.530 1.00 92.69 111 LEU A N 1
ATOM 894 C CA . LEU A 1 111 ? -10.433 2.142 10.649 1.00 92.69 111 LEU A CA 1
ATOM 895 C C . LEU A 1 111 ? -10.418 2.983 9.371 1.00 92.69 111 LEU A C 1
ATOM 897 O O . LEU A 1 111 ? -10.211 2.480 8.262 1.00 92.69 111 LEU A O 1
ATOM 901 N N . LYS A 1 112 ? -10.598 4.291 9.548 1.00 94.81 112 LYS A N 1
ATOM 902 C CA . LYS A 1 112 ? -10.446 5.293 8.496 1.00 94.81 112 LYS A CA 1
ATOM 903 C C . LYS A 1 112 ? -9.361 6.272 8.886 1.00 94.81 112 LYS A C 1
ATOM 905 O O . LYS A 1 112 ? -9.301 6.711 10.029 1.00 94.81 112 LYS A O 1
ATOM 910 N N . MET A 1 113 ? -8.523 6.622 7.922 1.00 94.56 113 MET A N 1
ATOM 911 C CA . MET A 1 113 ? -7.435 7.566 8.121 1.00 94.56 113 MET A CA 1
ATOM 912 C C . MET A 1 113 ? -7.342 8.517 6.938 1.00 94.56 113 MET A C 1
ATOM 914 O O . MET A 1 113 ? -7.322 8.099 5.770 1.00 94.56 113 MET A O 1
ATOM 918 N N . SER A 1 114 ? -7.200 9.806 7.227 1.00 95.31 114 SER A N 1
ATOM 919 C CA . SER A 1 114 ? -6.766 10.764 6.217 1.00 95.31 114 SER A CA 1
ATOM 920 C C . SER A 1 114 ? -5.379 10.379 5.696 1.00 95.31 114 SER A C 1
ATOM 922 O O . SER A 1 114 ? -4.604 9.674 6.346 1.00 95.31 114 SER A O 1
ATOM 924 N N . GLU A 1 115 ? -5.023 10.864 4.509 1.00 92.81 115 GLU A N 1
ATOM 925 C CA . GLU A 1 115 ? -3.703 10.587 3.941 1.00 92.81 115 GLU A CA 1
ATOM 926 C C . GLU A 1 115 ? -2.569 11.070 4.862 1.00 92.81 115 GLU A C 1
ATOM 928 O O . GLU A 1 115 ? -1.575 10.371 5.040 1.00 92.81 115 GLU A O 1
ATOM 933 N N . LYS A 1 116 ? -2.731 12.240 5.491 1.00 92.12 116 LYS A N 1
ATOM 934 C CA . LYS A 1 116 ? -1.730 12.797 6.407 1.00 92.12 116 LYS A CA 1
ATOM 935 C C . LYS A 1 116 ? -1.536 11.909 7.637 1.00 92.12 116 LYS A C 1
ATOM 937 O O . LYS A 1 116 ? -0.398 11.644 8.012 1.00 92.12 116 LYS A O 1
ATOM 942 N N . GLU A 1 117 ? -2.624 11.444 8.244 1.00 92.94 117 GLU A N 1
ATOM 943 C CA . GLU A 1 117 ? -2.554 10.537 9.396 1.00 92.94 117 GLU A CA 1
ATOM 944 C C . GLU A 1 117 ? -1.899 9.220 8.995 1.00 92.94 117 GLU A C 1
ATOM 946 O O . GLU A 1 117 ? -0.962 8.778 9.653 1.00 92.94 117 GLU A O 1
ATOM 951 N N . PHE A 1 118 ? -2.310 8.649 7.861 1.00 92.81 118 PHE A N 1
ATOM 952 C CA . PHE A 1 118 ? -1.742 7.409 7.343 1.00 92.81 118 PHE A CA 1
ATOM 953 C C . PHE A 1 118 ? -0.237 7.516 7.064 1.00 92.81 118 PHE A C 1
ATOM 955 O O . PHE A 1 118 ? 0.499 6.555 7.266 1.00 92.81 118 PHE A O 1
ATOM 962 N N . GLN A 1 119 ? 0.253 8.682 6.637 1.00 87.44 119 GLN A N 1
ATOM 963 C CA . GLN A 1 119 ? 1.682 8.929 6.416 1.00 87.44 119 GLN A CA 1
ATOM 964 C C . GLN A 1 119 ? 2.490 9.035 7.716 1.00 87.44 119 GLN A C 1
ATOM 966 O O . GLN A 1 119 ? 3.660 8.660 7.729 1.00 87.44 119 GLN A O 1
ATOM 971 N N . SER A 1 120 ? 1.897 9.561 8.788 1.00 84.88 120 SER A N 1
ATOM 972 C CA . SER A 1 120 ? 2.553 9.726 10.096 1.00 84.88 120 SER A CA 1
ATOM 973 C C . SER A 1 120 ? 2.361 8.538 11.037 1.00 84.88 120 SER A C 1
ATOM 975 O O . SER A 1 120 ? 2.928 8.517 12.125 1.00 84.88 120 SER A O 1
ATOM 977 N N . PHE A 1 121 ? 1.560 7.564 10.625 1.00 81.50 121 PHE A N 1
ATOM 978 C CA . PHE A 1 121 ? 1.226 6.391 11.411 1.00 81.50 121 PHE A CA 1
ATOM 979 C C . PHE A 1 121 ? 2.457 5.509 11.707 1.00 81.50 121 PHE A C 1
ATOM 981 O O . PHE A 1 121 ? 3.424 5.558 10.945 1.00 81.50 121 PHE A O 1
ATOM 988 N N . ILE A 1 122 ? 2.463 4.724 12.789 1.00 73.31 122 ILE A N 1
ATOM 989 C CA . ILE A 1 122 ? 3.626 3.901 13.193 1.00 73.31 122 ILE A CA 1
ATOM 990 C C . ILE A 1 122 ? 3.312 2.400 13.062 1.00 73.31 122 ILE A C 1
ATOM 992 O O . ILE A 1 122 ? 4.010 1.733 12.302 1.00 73.31 122 ILE A O 1
ATOM 996 N N . GLY A 1 123 ? 2.225 1.903 13.657 1.00 68.31 123 GLY A N 1
ATOM 997 C CA . GLY A 1 123 ? 1.783 0.503 13.553 1.00 68.31 123 GLY A CA 1
ATOM 998 C C . GLY A 1 123 ? 0.432 0.276 14.246 1.00 68.31 123 GLY A C 1
ATOM 999 O O . GLY A 1 123 ? 0.040 1.093 15.082 1.00 68.31 123 GLY A O 1
ATOM 1000 N N . ILE A 1 124 ? -0.327 -0.741 13.812 1.00 64.06 124 ILE A N 1
ATOM 1001 C CA . ILE A 1 124 ? -1.678 -1.073 14.345 1.00 64.06 124 ILE A CA 1
ATOM 1002 C C . ILE A 1 124 ? -1.636 -2.243 15.328 1.00 64.06 124 ILE A C 1
ATOM 1004 O O . ILE A 1 124 ? -2.536 -2.396 16.148 1.00 64.06 124 ILE A O 1
ATOM 1008 N N . LEU A 1 125 ? -0.597 -3.065 15.276 1.00 56.69 125 LEU A N 1
ATOM 1009 C CA . LEU A 1 125 ? -0.592 -4.377 15.910 1.00 56.69 125 LEU A CA 1
ATOM 1010 C C . LEU A 1 125 ? 0.366 -4.413 17.100 1.00 56.69 125 LEU A C 1
ATOM 1012 O O . LEU A 1 125 ? 1.289 -5.222 17.162 1.00 56.69 125 LEU A O 1
ATOM 1016 N N . LYS A 1 126 ? 0.118 -3.547 18.079 1.00 44.12 126 LYS A N 1
ATOM 1017 C CA . LYS A 1 126 ? 0.553 -3.823 19.443 1.00 44.12 126 LYS A CA 1
ATOM 1018 C C . LYS A 1 126 ? -0.642 -4.414 20.173 1.00 44.12 126 LYS A C 1
ATOM 1020 O O . LYS A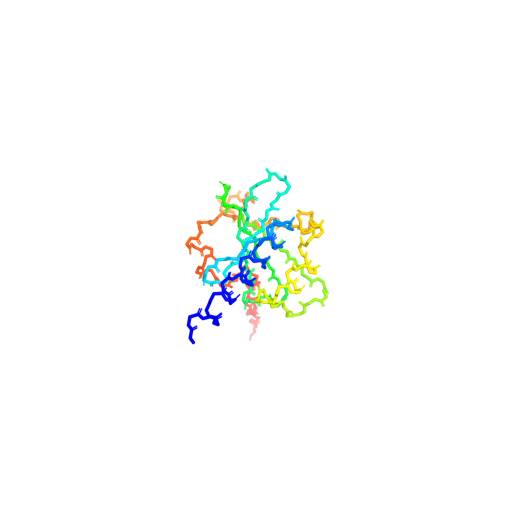 1 126 ? -1.563 -3.684 20.535 1.00 44.12 126 LYS A O 1
ATOM 1025 N N . GLU A 1 127 ? -0.639 -5.734 20.377 1.00 43.59 127 GLU A N 1
ATOM 1026 C CA . GLU A 1 127 ? -1.436 -6.301 21.466 1.00 43.59 127 GLU A CA 1
ATOM 1027 C C . GLU A 1 127 ? -1.114 -5.473 22.722 1.00 43.59 127 GLU A C 1
ATOM 1029 O O . GLU A 1 127 ? 0.070 -5.202 22.977 1.00 43.59 127 GLU A O 1
ATOM 1034 N N . PRO A 1 128 ? -2.117 -4.990 23.476 1.00 40.50 128 PRO A N 1
ATOM 1035 C CA . PRO A 1 128 ? -1.833 -4.390 24.766 1.00 40.50 128 PRO A CA 1
ATOM 1036 C C . PRO A 1 128 ? -1.078 -5.442 25.574 1.00 40.50 128 PRO A C 1
ATOM 1038 O O . PRO A 1 128 ? -1.590 -6.541 25.772 1.00 40.50 128 PRO A O 1
ATOM 1041 N N . GLU A 1 129 ? 0.158 -5.123 25.973 1.00 41.06 129 GLU A N 1
ATOM 1042 C CA . GLU A 1 129 ? 0.930 -5.944 26.903 1.00 41.06 129 GLU A CA 1
ATOM 1043 C C . GLU A 1 129 ? -0.016 -6.336 28.043 1.00 41.06 129 GLU A C 1
ATOM 1045 O O . GLU A 1 129 ? -0.540 -5.455 28.728 1.00 41.06 129 GLU A O 1
ATOM 1050 N N . GLU A 1 130 ? -0.298 -7.635 28.201 1.00 40.59 130 GLU A N 1
ATOM 1051 C CA . GLU A 1 130 ? -1.035 -8.122 29.360 1.00 40.59 130 GLU A CA 1
ATOM 1052 C C . GLU A 1 130 ? -0.305 -7.592 30.597 1.00 40.59 130 GLU A C 1
ATOM 1054 O O . GLU A 1 130 ? 0.821 -8.007 30.890 1.00 40.59 130 GLU A O 1
ATOM 1059 N N . GLU A 1 131 ? -0.913 -6.637 31.311 1.00 42.38 131 GLU A N 1
ATOM 1060 C CA . GLU A 1 131 ? -0.410 -6.240 32.618 1.00 42.38 131 GLU A CA 1
ATOM 1061 C C . GLU A 1 131 ? -0.285 -7.527 33.442 1.00 42.38 131 GLU A C 1
ATOM 1063 O O . GLU A 1 131 ? -1.286 -8.240 33.592 1.00 42.38 131 GLU A O 1
ATOM 1068 N N . PRO A 1 132 ? 0.902 -7.872 33.981 1.00 43.19 132 PRO A N 1
ATOM 1069 C CA . PRO A 1 132 ? 1.022 -9.041 34.826 1.00 43.19 132 PRO A CA 1
ATOM 1070 C C . PRO A 1 132 ? 0.096 -8.834 36.018 1.00 43.19 132 PRO A C 1
ATOM 1072 O O . PRO A 1 132 ? 0.349 -8.013 36.904 1.00 43.19 132 PRO A O 1
ATOM 1075 N N . SER A 1 133 ? -1.011 -9.578 36.001 1.00 46.16 133 SER A N 1
ATOM 1076 C CA . SER A 1 133 ? -2.040 -9.539 37.022 1.00 46.16 133 SER A CA 1
ATOM 1077 C C . SER A 1 133 ? -1.364 -9.665 38.378 1.00 46.16 133 SER A C 1
ATOM 1079 O O . SER A 1 133 ? -0.695 -10.665 38.659 1.00 46.16 133 SER A O 1
ATOM 1081 N N . SER A 1 134 ? -1.511 -8.640 39.213 1.00 51.28 134 SER A N 1
ATOM 1082 C CA . SER A 1 134 ? -1.027 -8.683 40.584 1.00 51.28 134 SER A CA 1
ATOM 1083 C C . SER A 1 134 ? -1.661 -9.880 41.305 1.00 51.28 134 SER A C 1
ATOM 1085 O O . SER A 1 134 ? -2.816 -9.840 41.732 1.00 51.28 134 SER A O 1
ATOM 1087 N N . MET A 1 135 ? -0.915 -10.971 41.467 1.00 43.78 135 MET A N 1
ATOM 1088 C CA . MET A 1 135 ? -1.247 -11.958 42.485 1.00 43.78 135 MET A CA 1
ATOM 1089 C C . MET A 1 135 ? -0.575 -11.544 43.780 1.00 43.78 135 MET A C 1
ATOM 1091 O O . MET A 1 135 ? 0.567 -11.878 44.082 1.00 43.78 135 MET A O 1
ATOM 1095 N N . ARG A 1 136 ? -1.371 -10.792 44.539 1.00 42.38 136 ARG A N 1
ATOM 1096 C CA . ARG A 1 136 ? -1.392 -10.785 45.999 1.00 42.38 136 ARG A CA 1
ATOM 1097 C C . ARG A 1 136 ? -1.003 -12.156 46.567 1.00 42.38 136 ARG A C 1
ATOM 1099 O O . ARG A 1 136 ? -1.665 -13.144 46.247 1.00 42.38 136 ARG A O 1
ATOM 1106 N N . LYS A 1 137 ? -0.052 -12.170 47.498 1.00 40.75 137 LYS A N 1
ATOM 1107 C CA . LYS A 1 137 ? -0.207 -12.767 48.833 1.00 40.75 137 LYS A CA 1
ATOM 1108 C C . LYS A 1 137 ? 0.699 -12.046 49.818 1.00 40.75 137 LYS A C 1
ATOM 1110 O O . LYS A 1 137 ? 1.866 -11.801 49.454 1.00 40.75 137 LYS A O 1
#

Secondary structure (DSSP, 8-state):
-HHHHHHHHHHHHHHHHHHHHTTEEE-TTS-EEEE-TTS-EEEEEE-SSSTTEEEEEETTT-BEEEEE-TT-SS--TT-HHHHHHHHTTSTHHHHPEEPEEEETTTEEEE-B--HHHHHH---S-------------

Radius of gyration: 18.82 Å; Cα contacts (8 Å, |Δi|>4): 184; chains: 1; bounding box: 47×33×71 Å

Sequence (137 aa):
MKLEDDNKLKDQRSLDNIRIK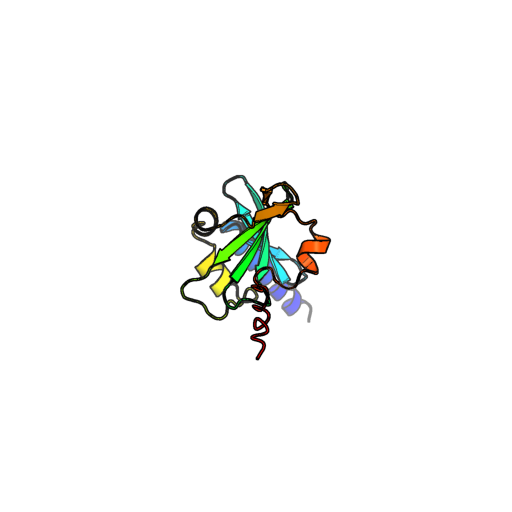YGIKRGLDGRVQLRRRSGTWVSVRLDMEVPGAILLRDSKTEQVYALETDSLPQVDLSDDYVLFMMFADGQWEDDMTPIEFEEDGGKAEQLKMSEKEFQSFIGILKEPEEEPSSMRK

Solvent-accessible surface area (backbone atoms only — not comparable to full-atom values): 8164 Å² total; per-residue (Å²): 112,74,72,59,54,55,50,53,53,51,50,51,54,52,50,51,52,54,34,48,76,47,34,36,46,70,48,98,85,61,46,39,32,41,48,47,96,90,67,51,50,26,44,50,45,71,33,75,69,42,74,27,32,33,38,38,32,35,72,85,78,24,39,34,26,38,35,78,45,97,85,36,72,71,74,57,79,85,40,65,69,52,46,47,74,64,42,48,86,53,60,54,72,78,60,49,40,76,38,66,46,72,47,102,83,79,50,76,42,70,40,65,44,56,71,70,54,61,72,70,56,60,59,87,78,69,75,77,75,77,72,79,75,84,77,83,128

Mean predicted aligned error: 9.01 Å

Foldseek 3Di:
DVVVVVVVVVVVVVVQVVCVLLQWHADPVRWIWGAAPVRWIWTKDAQQVQFQKIWIATQPQQFIWIAHDPPGSHQDSSDVVSVCVPRSVPCSVVRTHFDWDQDPPGDIDGDGDDPVCVVVDHHDDDDPPPPPPDDDD

Nearest PDB structures (foldseek):
  6kk9-assembly2_B  TM=6.590E-01  e=8.093E+00  Borreliella burgdorferi
  2bsj-assembly1_B  TM=4.570E-01  e=5.032E+00  Yersinia enterocolitica
  2oy7-assembly1_A  TM=5.311E-01  e=6.382E+00  Borreliella burgdorferi
  2bsi-assembly1_B  TM=4.215E-01  e=7.627E+00  Yersinia enterocolitica
  2bho-assembly1_A-2  TM=3.388E-01  e=7.627E+00  Yersinia enterocolitica